Protein AF-A0A899G9S8-F1 (afdb_monomer_lite)

InterPro domains:
  IPR036113 Glu-tRNAGln amidotransferase superfamily, subunit C [SSF141000] (57-148)

Foldseek 3Di:
DDDDDPPPPPPPVDDPVPDPPVDPDDDDDPVSVVVVVPPPDQDPVNVLPVQPPDLPFDDLVRQVVVCVVVVHDRDDDPVNVVVRSVVSVVVSSVCVCVPPDCVPPDPDDPDDPPDDDDCDVVVVPDPDPDPDPDLPCPPDPADDVNDRDDDD

Sequence (152 aa):
MHRFFPRSKRTILGLNPDIWVNTQRKINTSKDITEHLDMYISSEDCSLCSEKNRVVKISDDTLKNLCKWALLSFPKGEKKEKLIQKISANIDLVKSIEDVDVKYVRRLVSVRKDGPVLLTHEDLSDETEEPCEWDALGLTKNKEGHFFVLKK

Organism: NCBI:txid38082

Secondary structure (DSSP, 8-state):
-----------------S------PPP-SHHHHHHHHTS-PPPHHHHHHTTTT---PPPHHHHHHHHHHTTPPPP-THHHHHHHHHHHHHHHHHHTTTTS--TT--------TT------TTTTSS------SS-TTTT-S-EETTEE----

pLDDT: mean 70.34, std 18.4, range [26.64, 94.44]

Radius of gyration: 28.97 Å; chains: 1; bounding box: 82×36×58 Å

Structure (mmCIF, N/CA/C/O backbone):
data_AF-A0A899G9S8-F1
#
_entry.id   AF-A0A899G9S8-F1
#
loop_
_atom_site.group_PDB
_atom_site.id
_atom_site.type_symbol
_atom_site.label_atom_id
_atom_site.label_alt_id
_atom_site.label_comp_id
_atom_site.label_asym_id
_atom_site.label_entity_id
_atom_site.label_seq_id
_atom_site.pdbx_PDB_ins_code
_atom_site.Cartn_x
_atom_site.Cartn_y
_atom_site.Cartn_z
_atom_site.occupancy
_atom_site.B_iso_or_equiv
_atom_site.auth_seq_id
_atom_site.auth_comp_id
_atom_site.auth_asym_id
_atom_site.auth_atom_id
_atom_site.pdbx_PDB_model_num
ATOM 1 N N . MET A 1 1 ? 46.512 6.089 -2.171 1.00 38.03 1 MET A N 1
ATOM 2 C CA . MET A 1 1 ? 45.842 7.255 -2.791 1.00 38.03 1 MET A CA 1
ATOM 3 C C . MET A 1 1 ? 45.828 7.057 -4.298 1.00 38.03 1 MET A C 1
ATOM 5 O O . MET A 1 1 ? 46.860 7.251 -4.918 1.00 38.03 1 MET A O 1
ATOM 9 N N . HIS A 1 2 ? 44.697 6.669 -4.887 1.00 26.64 2 HIS A N 1
ATOM 10 C CA . HIS A 1 2 ? 44.541 6.666 -6.343 1.00 26.64 2 HIS A CA 1
ATOM 11 C C . HIS A 1 2 ? 43.244 7.378 -6.711 1.00 26.64 2 HIS A C 1
ATOM 13 O O . HIS A 1 2 ? 42.147 6.903 -6.434 1.00 26.64 2 HIS A O 1
ATOM 19 N N . ARG A 1 3 ? 43.403 8.569 -7.295 1.00 35.53 3 ARG A N 1
ATOM 20 C CA . ARG A 1 3 ? 42.348 9.297 -7.995 1.00 35.53 3 ARG A CA 1
ATOM 21 C C . ARG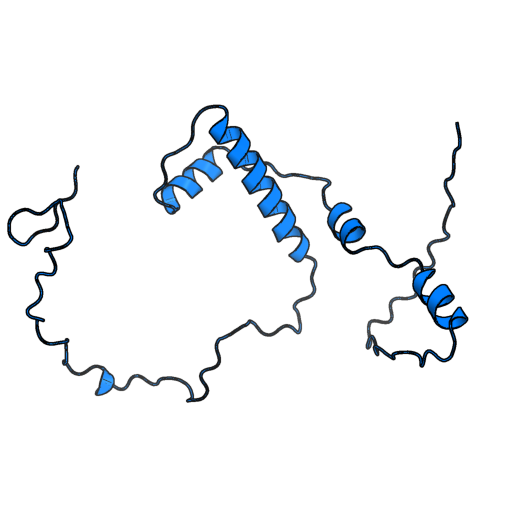 A 1 3 ? 42.178 8.634 -9.362 1.00 35.53 3 ARG A C 1
ATOM 23 O O . ARG A 1 3 ? 43.014 8.848 -10.231 1.00 35.53 3 ARG A O 1
ATOM 30 N N . PHE A 1 4 ? 41.107 7.874 -9.555 1.00 30.94 4 PHE A N 1
ATOM 31 C CA . PHE A 1 4 ? 40.633 7.503 -10.888 1.00 30.94 4 PHE A CA 1
ATOM 32 C C . PHE A 1 4 ? 39.250 8.112 -11.091 1.00 30.94 4 PHE A C 1
ATOM 34 O O . PHE A 1 4 ? 38.226 7.495 -10.835 1.00 30.94 4 PHE A O 1
ATOM 41 N N . PHE A 1 5 ? 39.242 9.364 -11.542 1.00 33.25 5 PHE A N 1
ATOM 42 C CA . PHE A 1 5 ? 38.137 9.871 -12.340 1.00 33.25 5 PHE A CA 1
ATOM 43 C C . PHE A 1 5 ? 38.517 9.634 -13.802 1.00 33.25 5 PHE A C 1
ATOM 45 O O . PHE A 1 5 ? 39.291 10.429 -14.344 1.00 33.25 5 PHE A O 1
ATOM 52 N N . PRO A 1 6 ? 38.000 8.603 -14.487 1.00 36.16 6 PRO A N 1
ATOM 53 C CA . PRO A 1 6 ? 37.884 8.722 -15.920 1.00 36.16 6 PRO A CA 1
ATOM 54 C C . PRO A 1 6 ? 36.765 9.738 -16.148 1.00 36.16 6 PRO A C 1
ATOM 56 O O . PRO A 1 6 ? 35.592 9.484 -15.880 1.00 36.16 6 PRO A O 1
ATOM 59 N N . ARG A 1 7 ? 37.143 10.935 -16.602 1.00 33.81 7 ARG A N 1
ATOM 60 C CA . ARG A 1 7 ? 36.225 11.836 -17.298 1.00 33.81 7 ARG A CA 1
ATOM 61 C C . ARG A 1 7 ? 35.732 11.082 -18.533 1.00 33.81 7 ARG A C 1
ATOM 63 O O . ARG A 1 7 ? 36.330 11.206 -19.601 1.00 33.81 7 ARG A O 1
ATOM 70 N N . SER A 1 8 ? 34.678 10.278 -18.394 1.00 36.47 8 SER A N 1
ATOM 71 C CA . SER A 1 8 ? 33.928 9.832 -19.555 1.00 36.47 8 SER A CA 1
ATOM 72 C C . SER A 1 8 ? 33.347 11.098 -20.171 1.00 36.47 8 SER A C 1
ATOM 74 O O . SER A 1 8 ? 32.580 11.845 -19.558 1.00 36.47 8 SER A O 1
ATOM 76 N N . LYS A 1 9 ? 33.811 11.419 -21.379 1.00 33.25 9 LYS A N 1
ATOM 77 C CA . LYS A 1 9 ? 33.090 12.348 -22.238 1.00 33.25 9 LYS A CA 1
ATOM 78 C C . LYS A 1 9 ? 31.670 11.797 -22.294 1.00 33.25 9 LYS A C 1
ATOM 80 O O . LYS A 1 9 ? 31.484 10.651 -22.690 1.00 33.25 9 LYS A O 1
ATOM 85 N N . ARG A 1 10 ? 30.703 12.582 -21.819 1.00 37.09 10 ARG A N 1
ATOM 86 C CA . ARG A 1 10 ? 29.282 12.328 -22.034 1.00 37.09 10 ARG A CA 1
ATOM 87 C C . ARG A 1 10 ? 29.077 12.205 -23.541 1.00 37.09 10 ARG A C 1
ATOM 89 O O . ARG A 1 10 ? 28.898 13.210 -24.221 1.00 37.09 10 ARG A O 1
ATOM 96 N N . THR A 1 11 ? 29.112 10.988 -24.064 1.00 31.52 11 THR A N 1
ATOM 97 C CA . THR A 1 11 ? 28.464 10.684 -25.329 1.00 31.52 11 THR A CA 1
ATOM 98 C C . THR A 1 11 ? 26.991 10.593 -24.975 1.00 31.52 11 THR A C 1
ATOM 100 O O . THR A 1 11 ? 26.475 9.527 -24.659 1.00 31.52 11 THR A O 1
ATOM 103 N N . ILE A 1 12 ? 26.336 11.755 -24.910 1.00 36.06 12 ILE A N 1
ATOM 104 C CA . ILE A 1 12 ? 24.884 11.821 -25.027 1.00 36.06 12 ILE A CA 1
ATOM 105 C C . ILE A 1 12 ? 24.625 11.307 -26.440 1.00 36.06 12 ILE A C 1
ATOM 107 O O . ILE A 1 12 ? 24.773 12.046 -27.412 1.00 36.06 12 ILE A O 1
ATOM 111 N N . LEU A 1 13 ? 24.376 10.002 -26.557 1.00 31.98 13 LEU A N 1
ATOM 112 C CA . LEU A 1 13 ? 23.785 9.438 -27.756 1.00 31.98 13 LEU A CA 1
ATOM 113 C C . LEU A 1 13 ? 22.497 10.222 -27.977 1.00 31.98 13 LEU A C 1
ATOM 115 O O . LEU A 1 13 ? 21.667 10.327 -27.074 1.00 31.98 13 LEU A O 1
ATOM 119 N N . GLY A 1 14 ? 22.440 10.882 -29.132 1.00 28.25 14 GLY A N 1
ATOM 120 C CA . GLY A 1 14 ? 21.384 11.809 -29.484 1.00 28.25 14 GLY A CA 1
ATOM 121 C C . GLY A 1 14 ? 20.015 11.212 -29.196 1.00 28.25 14 GLY A C 1
ATOM 122 O O . GLY A 1 14 ? 19.723 10.078 -29.570 1.00 28.25 14 GLY A O 1
ATOM 123 N N . LEU A 1 15 ? 19.199 12.016 -28.524 1.00 33.62 15 LEU A N 1
ATOM 124 C CA . LEU A 1 15 ? 17.754 11.886 -28.472 1.00 33.62 15 LEU A CA 1
ATOM 125 C C . LEU A 1 15 ? 17.225 11.764 -29.907 1.00 33.62 15 LEU A C 1
ATOM 127 O O . LEU A 1 15 ? 17.054 12.769 -30.590 1.00 33.62 15 LEU A O 1
ATOM 131 N N . ASN A 1 16 ? 16.983 10.536 -30.356 1.00 30.25 16 ASN A N 1
ATOM 132 C CA . ASN A 1 16 ? 16.009 10.252 -31.397 1.00 30.25 16 ASN A CA 1
ATOM 133 C C . ASN A 1 16 ? 14.831 9.562 -30.690 1.00 30.25 16 ASN A C 1
ATOM 135 O O . ASN A 1 16 ? 14.990 8.430 -30.232 1.00 30.25 16 ASN A O 1
ATOM 139 N N . PRO A 1 17 ? 13.691 10.253 -30.508 1.00 39.12 17 PRO A N 1
ATOM 140 C CA . PRO A 1 17 ? 12.534 9.731 -29.778 1.00 39.12 17 PRO A CA 1
ATOM 141 C C . PRO A 1 17 ? 11.728 8.702 -30.584 1.00 39.12 17 PRO A C 1
ATOM 143 O O . PRO A 1 17 ? 10.820 8.075 -30.042 1.00 39.12 17 PRO A O 1
ATOM 146 N N . ASP A 1 18 ? 12.073 8.489 -31.853 1.00 33.53 18 ASP A N 1
ATOM 147 C CA . ASP A 1 18 ? 11.369 7.559 -32.720 1.00 33.53 18 ASP A CA 1
ATOM 148 C C . ASP A 1 18 ? 12.046 6.186 -32.714 1.00 33.53 18 ASP A C 1
ATOM 150 O O . ASP A 1 18 ? 13.055 5.943 -33.372 1.00 33.53 18 ASP A O 1
ATOM 154 N N . ILE A 1 19 ? 11.405 5.278 -31.974 1.00 37.91 19 ILE A N 1
ATOM 155 C CA . ILE A 1 19 ? 11.491 3.823 -32.109 1.00 37.91 19 ILE A CA 1
ATOM 156 C C . ILE A 1 19 ? 12.869 3.252 -31.737 1.00 37.91 19 ILE A C 1
ATOM 158 O O . ILE A 1 19 ? 13.752 3.053 -32.570 1.00 37.91 19 ILE A O 1
ATOM 162 N N . TRP A 1 20 ? 13.005 2.846 -30.471 1.00 35.50 20 TRP A N 1
ATOM 163 C CA . TRP A 1 20 ? 13.943 1.789 -30.089 1.00 35.50 20 TRP A CA 1
ATOM 164 C C . TRP A 1 20 ? 13.552 0.501 -30.826 1.00 35.50 20 TRP A C 1
ATOM 166 O O . TRP A 1 20 ? 12.804 -0.334 -30.317 1.00 35.50 20 TRP A O 1
ATOM 176 N N . VAL A 1 21 ? 14.029 0.336 -32.059 1.00 36.50 21 VAL A N 1
ATOM 177 C CA . VAL A 1 21 ? 13.998 -0.961 -32.727 1.00 36.50 21 VAL A CA 1
ATOM 178 C C . VAL A 1 21 ? 15.016 -1.819 -31.992 1.00 36.50 21 VAL A C 1
ATOM 180 O O . VAL A 1 21 ? 16.227 -1.673 -32.174 1.00 36.50 21 VAL A O 1
ATOM 183 N N . ASN A 1 22 ? 14.511 -2.687 -31.119 1.00 47.66 22 ASN A N 1
ATOM 184 C CA . ASN A 1 22 ? 15.282 -3.682 -30.388 1.00 47.66 22 ASN A CA 1
ATOM 185 C C . ASN A 1 22 ? 15.799 -4.730 -31.389 1.00 47.66 22 ASN A C 1
ATOM 187 O O . ASN A 1 22 ? 15.257 -5.824 -31.533 1.00 47.66 22 ASN A O 1
ATOM 191 N N . THR A 1 23 ? 16.792 -4.343 -32.185 1.00 47.94 23 THR A N 1
ATOM 192 C CA . THR A 1 23 ? 17.349 -5.185 -33.239 1.00 47.94 23 THR A CA 1
ATOM 193 C C . THR A 1 23 ? 18.433 -6.031 -32.593 1.00 47.94 23 THR A C 1
ATOM 195 O O . THR A 1 23 ? 19.562 -5.575 -32.413 1.00 47.94 23 THR A O 1
ATOM 198 N N . GLN A 1 24 ? 18.090 -7.255 -32.188 1.00 57.22 24 GLN A N 1
ATOM 199 C CA . GLN A 1 24 ? 19.081 -8.206 -31.693 1.00 57.22 24 GLN A CA 1
ATOM 200 C C . GLN A 1 24 ? 20.111 -8.468 -32.798 1.00 57.22 24 GLN A C 1
ATOM 202 O O . GLN A 1 24 ? 19.808 -9.049 -33.842 1.00 57.22 24 GLN A O 1
ATOM 207 N N . ARG A 1 25 ? 21.344 -8.001 -32.586 1.00 63.12 25 ARG A N 1
ATOM 208 C CA . ARG A 1 25 ? 22.468 -8.275 -33.482 1.00 63.12 25 ARG A CA 1
ATOM 209 C C . ARG A 1 25 ? 22.775 -9.772 -33.411 1.00 63.12 25 ARG A C 1
ATOM 211 O O . ARG A 1 25 ? 22.869 -10.332 -32.324 1.00 63.12 25 ARG A O 1
ATOM 218 N N . LYS A 1 26 ? 22.927 -10.430 -34.562 1.00 67.00 26 LYS A N 1
ATOM 219 C CA . LYS A 1 26 ? 23.258 -11.860 -34.614 1.00 67.00 26 LYS A CA 1
ATOM 220 C C . LYS A 1 26 ? 24.656 -12.085 -34.022 1.00 67.00 26 LYS A C 1
ATOM 222 O O . LYS A 1 26 ? 25.632 -11.571 -34.564 1.00 67.00 26 LYS A O 1
ATOM 227 N N . ILE A 1 27 ? 24.732 -12.823 -32.916 1.00 72.88 27 ILE A N 1
ATOM 228 C CA . ILE A 1 27 ? 25.979 -13.188 -32.231 1.00 72.88 27 ILE A CA 1
ATOM 229 C C . ILE A 1 27 ? 26.521 -14.456 -32.894 1.00 72.88 27 ILE A C 1
ATOM 231 O O . ILE A 1 27 ? 25.833 -15.476 -32.903 1.00 72.88 27 ILE A O 1
ATOM 235 N N . ASN A 1 28 ? 27.727 -14.396 -33.464 1.00 76.75 28 ASN A N 1
ATOM 236 C CA . ASN A 1 28 ? 28.304 -15.521 -34.208 1.00 76.75 28 ASN A CA 1
ATOM 237 C C . ASN A 1 28 ? 29.542 -16.116 -33.519 1.00 76.75 28 ASN A C 1
ATOM 239 O O . ASN A 1 28 ? 29.895 -17.260 -33.798 1.00 76.75 28 ASN A O 1
ATOM 243 N N . THR A 1 29 ? 30.208 -15.367 -32.635 1.00 80.94 29 THR A N 1
ATOM 244 C CA . THR A 1 29 ? 31.451 -15.787 -31.974 1.00 80.94 29 THR A CA 1
ATOM 245 C C . THR A 1 29 ? 31.473 -15.439 -30.485 1.00 80.94 29 THR A C 1
ATOM 247 O O . THR A 1 29 ? 30.750 -14.560 -30.022 1.00 80.94 29 THR A O 1
ATOM 250 N N . SER A 1 30 ? 32.342 -16.105 -29.716 1.00 76.81 30 SER A N 1
ATOM 251 C CA . SER A 1 30 ? 32.560 -15.788 -28.295 1.00 76.81 30 SER A CA 1
ATOM 252 C C . SER A 1 30 ? 33.103 -14.374 -28.081 1.00 76.81 30 SER A C 1
ATOM 254 O O . SER A 1 30 ? 32.776 -13.742 -27.081 1.00 76.81 30 SER A O 1
ATOM 256 N N . LYS A 1 31 ? 33.876 -13.860 -29.044 1.00 80.12 31 LYS A N 1
ATOM 257 C CA . LYS A 1 31 ? 34.389 -12.490 -29.040 1.00 80.12 31 LYS A CA 1
ATOM 258 C C . LYS A 1 31 ? 33.253 -11.462 -29.060 1.00 80.12 31 LYS A C 1
ATOM 260 O O . LYS A 1 31 ? 33.287 -10.517 -28.274 1.00 80.12 31 LYS A O 1
ATOM 265 N N . ASP A 1 32 ? 32.223 -11.706 -29.873 1.00 75.38 32 ASP A N 1
ATOM 266 C CA . ASP A 1 32 ? 31.032 -10.849 -29.956 1.00 75.38 32 ASP A CA 1
ATOM 267 C C . ASP A 1 32 ? 30.279 -10.786 -28.613 1.00 75.38 32 ASP A C 1
ATOM 269 O O . ASP A 1 32 ? 29.734 -9.744 -28.257 1.00 75.38 32 ASP A O 1
ATOM 273 N N . ILE A 1 33 ? 30.268 -11.887 -27.848 1.00 76.25 33 ILE A N 1
ATOM 274 C CA . ILE A 1 33 ? 29.640 -11.953 -26.518 1.00 76.25 33 ILE A CA 1
ATOM 275 C C . ILE A 1 33 ? 30.411 -11.091 -25.518 1.00 76.25 33 ILE A C 1
ATOM 277 O O . ILE A 1 33 ? 29.805 -10.282 -24.821 1.00 76.25 33 ILE A O 1
ATOM 281 N N . THR A 1 34 ? 31.736 -11.246 -25.448 1.00 76.94 34 THR A N 1
ATOM 282 C CA . THR A 1 34 ? 32.582 -10.452 -24.542 1.00 76.94 34 THR A CA 1
ATOM 283 C C . THR A 1 34 ? 32.496 -8.961 -24.845 1.00 76.94 34 THR A C 1
ATOM 285 O O . THR A 1 34 ? 32.279 -8.181 -23.929 1.00 76.94 34 THR A O 1
ATOM 288 N N . GLU A 1 35 ? 32.547 -8.563 -26.120 1.00 77.06 35 GLU A N 1
ATOM 289 C CA . GLU A 1 35 ? 32.393 -7.154 -26.505 1.00 77.06 35 GLU A CA 1
ATOM 290 C C . GLU A 1 35 ? 31.006 -6.599 -26.144 1.00 77.06 35 GLU A C 1
ATOM 292 O O . GLU A 1 35 ? 30.884 -5.428 -25.788 1.00 77.06 35 GLU A O 1
ATOM 297 N N . HIS A 1 36 ? 29.956 -7.427 -26.212 1.00 71.75 36 HIS A N 1
ATOM 298 C CA . HIS A 1 36 ? 28.606 -7.024 -25.822 1.00 71.75 36 HIS A CA 1
ATOM 299 C C . HIS A 1 36 ? 28.442 -6.886 -24.302 1.00 71.75 36 HIS A C 1
ATOM 301 O O . HIS A 1 36 ? 27.788 -5.952 -23.849 1.00 71.75 36 HIS A O 1
ATOM 307 N N . LEU A 1 37 ? 29.048 -7.779 -23.515 1.00 74.06 37 LEU A N 1
ATOM 308 C CA . LEU A 1 37 ? 29.031 -7.711 -22.049 1.00 74.06 37 LEU A CA 1
ATOM 309 C C . LEU A 1 37 ? 29.921 -6.587 -21.500 1.00 74.06 37 LEU A C 1
ATOM 311 O O . LEU A 1 37 ? 29.602 -6.016 -20.461 1.00 74.06 37 LEU A O 1
ATOM 315 N N . ASP A 1 38 ? 30.995 -6.242 -22.213 1.00 73.81 38 ASP A N 1
ATOM 316 C CA . ASP A 1 38 ? 31.875 -5.114 -21.888 1.00 73.81 38 ASP A CA 1
ATOM 317 C C . ASP A 1 38 ? 31.246 -3.750 -22.226 1.00 73.81 38 ASP A C 1
ATOM 319 O O . ASP A 1 38 ? 31.789 -2.700 -21.858 1.00 73.81 38 ASP A O 1
ATOM 323 N N . MET A 1 39 ? 30.094 -3.723 -22.911 1.00 74.56 39 MET A N 1
ATOM 324 C CA . MET A 1 39 ? 29.333 -2.488 -23.058 1.00 74.56 39 MET A CA 1
ATOM 325 C C . MET A 1 39 ? 28.937 -1.983 -21.673 1.00 74.56 39 MET A C 1
ATOM 327 O O . MET A 1 39 ? 28.291 -2.684 -20.898 1.00 74.56 39 MET A O 1
ATOM 331 N N . TYR A 1 40 ? 29.292 -0.732 -21.375 1.00 64.31 40 TYR A N 1
ATOM 332 C CA . TYR A 1 40 ? 28.886 -0.079 -20.137 1.00 64.31 40 TYR A CA 1
ATOM 333 C C . TYR A 1 40 ? 27.371 0.158 -20.149 1.00 64.31 40 TYR A C 1
ATOM 335 O O . TYR A 1 40 ? 26.883 1.199 -20.590 1.00 64.31 40 TYR A O 1
ATOM 343 N N . ILE A 1 41 ? 26.635 -0.846 -19.686 1.00 67.25 41 ILE A N 1
ATOM 344 C CA . ILE A 1 41 ? 25.213 -0.786 -19.390 1.00 67.25 41 ILE A CA 1
ATOM 345 C C . ILE A 1 41 ? 25.115 -0.632 -17.878 1.00 67.25 41 ILE A C 1
ATOM 347 O O . ILE A 1 41 ? 25.634 -1.457 -17.123 1.00 67.25 41 ILE A O 1
ATOM 351 N N . SER A 1 42 ? 24.486 0.452 -17.428 1.00 62.97 42 SER A N 1
ATOM 352 C CA . SER A 1 42 ? 24.193 0.635 -16.009 1.00 62.97 42 SER A CA 1
ATOM 353 C C . SER A 1 42 ? 23.385 -0.560 -15.519 1.00 62.97 42 SER A C 1
ATOM 355 O O . SER A 1 42 ? 22.342 -0.872 -16.095 1.00 62.97 42 SER A O 1
ATOM 357 N N . SER A 1 43 ? 23.851 -1.221 -14.461 1.00 70.94 43 SER A N 1
ATOM 358 C CA . SER A 1 43 ? 23.048 -2.262 -13.830 1.00 70.94 43 SER A CA 1
ATOM 359 C C . SER A 1 43 ? 21.741 -1.665 -13.308 1.00 70.94 43 SER A C 1
ATOM 361 O O . SER A 1 43 ? 21.682 -0.490 -12.929 1.00 70.94 43 SER A O 1
ATOM 363 N N . GLU A 1 44 ? 20.694 -2.484 -13.260 1.00 68.06 44 GLU A N 1
ATOM 364 C CA . GLU A 1 44 ? 19.407 -2.093 -12.673 1.00 68.06 44 GLU A CA 1
ATOM 365 C C . GLU A 1 44 ? 19.590 -1.612 -11.224 1.00 68.06 44 GLU A C 1
ATOM 367 O O . GLU A 1 44 ? 19.028 -0.591 -10.830 1.00 68.06 44 GLU A O 1
ATOM 372 N N . ASP A 1 45 ? 20.486 -2.261 -10.473 1.00 65.88 45 ASP A N 1
ATOM 373 C CA . ASP A 1 45 ? 20.874 -1.852 -9.122 1.00 65.88 45 ASP A CA 1
ATOM 374 C C . ASP A 1 45 ? 21.469 -0.437 -9.073 1.00 65.88 45 ASP A C 1
ATOM 376 O O . ASP A 1 45 ? 21.168 0.333 -8.157 1.00 65.88 45 ASP A O 1
ATOM 380 N N . CYS A 1 46 ? 22.307 -0.066 -10.049 1.00 61.84 46 CYS A N 1
ATOM 381 C CA . CYS A 1 46 ? 22.877 1.277 -10.140 1.00 61.84 46 CYS A CA 1
ATOM 382 C C . CYS A 1 46 ? 21.807 2.321 -10.479 1.00 61.84 46 CYS A C 1
ATOM 384 O O . CYS A 1 46 ? 21.798 3.386 -9.859 1.00 61.84 46 CYS A O 1
ATOM 386 N N . SER A 1 47 ? 20.894 2.001 -11.398 1.00 63.84 47 SER A N 1
ATOM 387 C CA . SER A 1 47 ? 19.795 2.883 -11.808 1.00 63.84 47 SER A CA 1
ATOM 388 C C . SER A 1 47 ? 18.810 3.146 -10.660 1.00 63.84 47 SER A C 1
ATOM 390 O O . SER A 1 47 ? 18.443 4.290 -10.412 1.00 63.84 47 SER A O 1
ATOM 392 N N . LEU A 1 48 ? 18.473 2.116 -9.874 1.00 63.19 48 LEU A N 1
ATOM 393 C CA . LEU A 1 48 ? 17.611 2.234 -8.689 1.00 63.19 48 LEU A CA 1
ATOM 394 C C . LEU A 1 48 ? 18.302 2.921 -7.494 1.00 63.19 48 LEU A C 1
ATOM 396 O O . LEU A 1 48 ? 17.638 3.404 -6.574 1.00 63.19 48 LEU A O 1
ATOM 400 N N . CYS A 1 49 ? 19.639 2.948 -7.447 1.00 55.72 49 CYS A N 1
ATOM 401 C CA . CYS A 1 49 ? 20.382 3.558 -6.341 1.00 55.72 49 CYS A CA 1
ATOM 402 C C . CYS A 1 49 ? 20.666 5.054 -6.527 1.00 55.72 49 CYS A C 1
ATOM 404 O O . CYS A 1 49 ? 20.796 5.752 -5.519 1.00 55.72 49 CYS A O 1
ATOM 406 N N . SER A 1 50 ? 20.743 5.570 -7.759 1.00 51.41 50 SER A N 1
ATOM 407 C CA . SER A 1 50 ? 21.054 6.988 -8.011 1.00 51.41 50 SER A CA 1
ATOM 408 C C . SER A 1 50 ? 19.962 7.972 -7.569 1.00 51.41 50 SER A C 1
ATOM 410 O O . SER A 1 50 ? 20.264 9.143 -7.335 1.00 51.41 50 SER A O 1
ATOM 412 N N . GLU A 1 51 ? 18.725 7.509 -7.381 1.00 54.97 51 GLU A N 1
ATOM 413 C CA . GLU A 1 51 ? 17.580 8.346 -6.986 1.00 54.97 51 GLU A CA 1
ATOM 414 C C . GLU A 1 51 ? 17.376 8.458 -5.464 1.00 54.97 51 GLU A C 1
ATOM 416 O O . GLU A 1 51 ? 16.601 9.287 -4.992 1.00 54.97 51 GLU A O 1
ATOM 421 N N . LYS A 1 52 ? 18.130 7.701 -4.653 1.00 54.44 52 LYS A N 1
ATOM 422 C CA . LYS A 1 52 ? 17.947 7.583 -3.187 1.00 54.44 52 LYS A CA 1
ATOM 423 C C . LYS A 1 52 ? 18.283 8.836 -2.355 1.00 54.44 52 LYS A C 1
ATOM 425 O O . LYS A 1 52 ? 18.409 8.748 -1.135 1.00 54.44 52 LYS A O 1
ATOM 430 N N . ASN A 1 53 ? 18.446 10.012 -2.955 1.00 53.31 53 ASN A N 1
ATOM 431 C CA . ASN A 1 53 ? 19.083 11.147 -2.280 1.00 53.31 53 ASN A CA 1
ATOM 432 C C . ASN A 1 53 ? 18.173 12.084 -1.474 1.00 53.31 53 ASN A C 1
ATOM 434 O O . ASN A 1 53 ? 18.690 13.041 -0.897 1.00 53.31 53 ASN A O 1
ATOM 438 N N . ARG A 1 54 ? 16.866 11.826 -1.328 1.00 57.75 54 ARG A N 1
ATOM 439 C CA . ARG A 1 54 ? 16.028 12.564 -0.361 1.00 57.75 54 ARG A CA 1
ATOM 440 C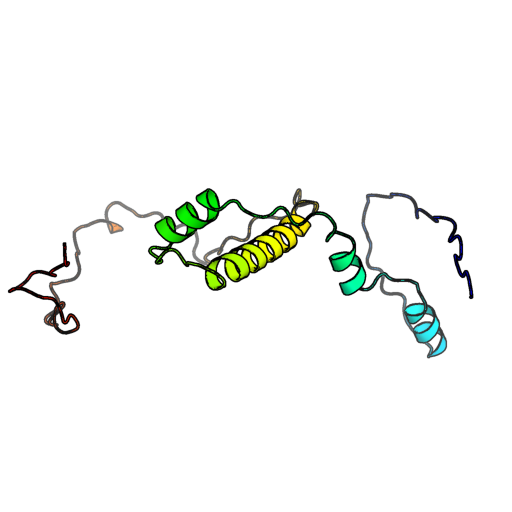 C . ARG A 1 54 ? 14.925 11.685 0.215 1.00 57.75 54 ARG A C 1
ATOM 442 O O . ARG A 1 54 ? 13.798 11.745 -0.256 1.00 57.75 54 ARG A O 1
ATOM 449 N N . VAL A 1 55 ? 15.239 10.931 1.271 1.00 62.53 55 VAL A N 1
ATOM 450 C CA . VAL A 1 55 ? 14.197 10.252 2.052 1.00 62.53 55 VAL A CA 1
ATOM 451 C C . VAL A 1 55 ? 13.333 11.301 2.737 1.00 62.53 55 VAL A C 1
ATOM 453 O O . VAL A 1 55 ? 13.732 11.885 3.751 1.00 62.53 55 VAL A O 1
ATOM 456 N N . VAL A 1 56 ? 12.154 11.572 2.176 1.00 73.31 56 VAL A N 1
ATOM 457 C CA . VAL A 1 56 ? 11.182 12.466 2.806 1.00 73.31 56 VAL A CA 1
ATOM 458 C C . VAL A 1 56 ? 10.503 11.671 3.908 1.00 73.31 56 VAL A C 1
ATOM 460 O O . VAL A 1 56 ? 9.593 10.880 3.666 1.00 73.31 56 VAL A O 1
ATOM 463 N N . LYS A 1 57 ? 10.971 11.867 5.142 1.00 84.31 57 LYS A N 1
ATOM 464 C CA . LYS A 1 57 ? 10.361 11.224 6.305 1.00 84.31 57 LYS A CA 1
ATOM 465 C C . LYS A 1 57 ? 8.909 11.664 6.441 1.00 84.31 57 LYS A C 1
ATOM 467 O O . LYS A 1 57 ? 8.619 12.859 6.486 1.00 84.31 57 LYS A O 1
ATOM 472 N N . ILE A 1 58 ? 8.011 10.691 6.560 1.00 89.56 58 ILE A N 1
ATOM 473 C CA . ILE A 1 58 ? 6.619 10.971 6.914 1.00 89.56 58 ILE A CA 1
ATOM 474 C C . ILE A 1 58 ? 6.538 11.563 8.325 1.00 89.56 58 ILE A C 1
ATOM 476 O O . ILE A 1 58 ? 7.313 11.195 9.211 1.00 89.56 58 ILE A O 1
ATOM 480 N N . SER A 1 59 ? 5.591 12.477 8.535 1.00 91.06 59 SER A N 1
ATOM 481 C CA . SER A 1 59 ? 5.316 13.025 9.860 1.00 91.06 59 SER A CA 1
ATOM 482 C C . SER A 1 59 ? 4.561 12.020 10.734 1.00 91.06 59 SER A C 1
ATOM 484 O O . SER A 1 59 ? 3.908 11.088 10.251 1.00 91.06 59 SER A O 1
ATOM 486 N N . ASP A 1 60 ? 4.610 12.250 12.043 1.00 90.69 60 ASP A N 1
ATOM 487 C CA . ASP A 1 60 ? 3.850 11.474 13.021 1.00 90.69 60 ASP A CA 1
ATOM 488 C C . ASP A 1 60 ? 2.340 11.530 12.779 1.00 90.69 60 ASP A C 1
ATOM 490 O O . ASP A 1 60 ? 1.655 10.520 12.941 1.00 90.69 60 ASP A O 1
ATOM 494 N N . ASP A 1 61 ? 1.828 12.688 12.361 1.00 92.69 61 ASP A N 1
ATOM 495 C CA . ASP A 1 61 ? 0.409 12.875 12.059 1.00 92.69 61 ASP A CA 1
ATOM 496 C C . ASP A 1 61 ? -0.019 12.037 10.853 1.00 92.69 61 ASP A C 1
ATOM 498 O O . ASP A 1 61 ? -1.066 11.385 10.886 1.00 92.69 61 ASP A O 1
ATOM 502 N N . THR A 1 62 ? 0.824 11.968 9.819 1.00 91.81 62 THR A N 1
ATOM 503 C CA . THR A 1 62 ? 0.595 11.095 8.662 1.00 91.81 62 THR A CA 1
ATOM 504 C C . THR A 1 62 ? 0.575 9.632 9.086 1.00 91.81 62 THR A C 1
ATOM 506 O O . THR A 1 62 ? -0.338 8.897 8.708 1.00 91.81 62 THR A O 1
ATOM 509 N N . LEU A 1 63 ? 1.522 9.205 9.928 1.00 92.69 63 LEU A N 1
ATOM 510 C CA . LEU A 1 63 ? 1.531 7.838 10.448 1.00 92.69 63 LEU A CA 1
ATOM 511 C C . LEU A 1 63 ? 0.275 7.536 11.277 1.00 92.69 63 LEU A C 1
ATOM 513 O O . LEU A 1 63 ? -0.318 6.467 11.143 1.00 92.69 63 LEU A O 1
ATOM 517 N N . LYS A 1 64 ? -0.157 8.478 12.117 1.00 93.38 64 LYS A N 1
ATOM 518 C CA . LYS A 1 64 ? -1.353 8.335 12.951 1.00 93.38 64 LYS A CA 1
ATOM 519 C C . LYS A 1 64 ? -2.611 8.178 12.101 1.00 93.38 64 LYS A C 1
ATOM 521 O O . LYS A 1 64 ? -3.441 7.320 12.400 1.00 93.38 64 LYS A O 1
ATOM 526 N N . ASN A 1 65 ? -2.727 8.958 11.029 1.00 94.44 65 ASN A N 1
ATOM 527 C CA . ASN A 1 65 ? -3.832 8.847 10.083 1.00 94.44 65 ASN A CA 1
ATOM 528 C C . ASN A 1 65 ? -3.817 7.501 9.352 1.00 94.44 65 ASN A C 1
ATOM 530 O O . ASN A 1 65 ? -4.853 6.843 9.297 1.00 94.44 65 ASN A O 1
ATOM 534 N N . LEU A 1 66 ? -2.651 7.041 8.888 1.00 92.69 66 LEU A N 1
ATOM 535 C CA . LEU A 1 66 ? -2.506 5.726 8.255 1.00 92.69 66 LEU A CA 1
ATOM 536 C C . LEU A 1 66 ? -2.920 4.587 9.195 1.00 92.69 66 LEU A C 1
ATOM 538 O O . LEU A 1 66 ? -3.711 3.729 8.808 1.00 92.69 66 LEU A O 1
ATOM 542 N N . CYS A 1 67 ? -2.455 4.602 10.448 1.00 92.81 67 CYS A N 1
ATOM 543 C CA . CYS A 1 67 ? -2.863 3.611 11.445 1.00 92.81 67 CYS A CA 1
ATOM 544 C C . CYS A 1 67 ? -4.376 3.647 11.693 1.00 92.81 67 CYS A C 1
ATOM 546 O O . CYS A 1 67 ? -5.004 2.595 11.759 1.00 92.81 67 CYS A O 1
ATOM 548 N N . LYS A 1 68 ? -4.976 4.842 11.772 1.00 93.62 68 LYS A N 1
ATOM 549 C CA . LYS A 1 68 ? -6.424 4.998 11.957 1.00 93.62 68 LYS A CA 1
ATOM 550 C C . LYS A 1 68 ? -7.217 4.407 10.788 1.00 93.62 68 LYS A C 1
ATOM 552 O O . LYS A 1 68 ? -8.202 3.718 11.022 1.00 93.62 68 LYS A O 1
ATOM 557 N N . TRP A 1 69 ? -6.790 4.660 9.552 1.00 93.62 69 TRP A N 1
ATOM 558 C CA . TRP A 1 69 ? -7.468 4.169 8.346 1.00 93.62 69 TRP A CA 1
ATOM 559 C C . TRP A 1 69 ? -7.337 2.653 8.193 1.00 93.62 69 TRP A C 1
ATOM 561 O O . TRP A 1 69 ? -8.267 1.998 7.740 1.00 93.62 69 TRP A O 1
ATOM 571 N N . ALA A 1 70 ? -6.210 2.092 8.632 1.00 93.69 70 ALA A N 1
ATOM 572 C CA . ALA A 1 70 ? -5.969 0.654 8.637 1.00 93.69 70 ALA A CA 1
ATOM 573 C C . ALA A 1 70 ? -6.552 -0.076 9.865 1.00 93.69 70 ALA A C 1
ATOM 575 O O . ALA A 1 70 ? -6.347 -1.280 9.993 1.00 93.69 70 ALA A O 1
ATOM 576 N N . LEU A 1 71 ? -7.235 0.628 10.781 1.00 92.75 71 LEU A N 1
ATOM 577 C CA . LEU A 1 71 ? -7.729 0.082 12.057 1.00 92.75 71 LEU A CA 1
ATOM 578 C C . LEU A 1 71 ? -6.619 -0.560 12.918 1.00 92.75 71 LEU A C 1
ATOM 580 O O . LEU A 1 71 ? -6.839 -1.534 13.636 1.00 92.75 71 LEU A O 1
ATOM 584 N N . LEU A 1 72 ? -5.41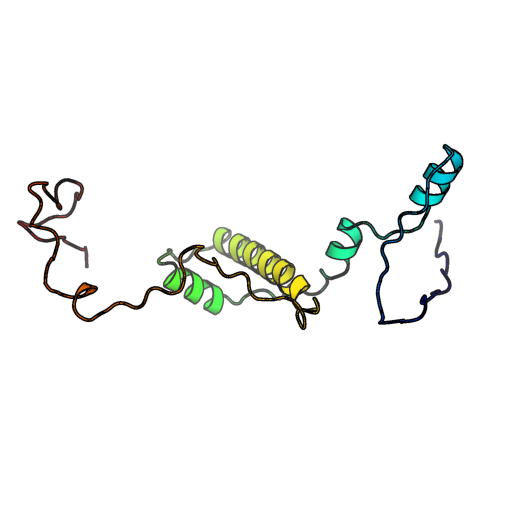0 0.004 12.862 1.00 92.38 72 LEU A N 1
ATOM 585 C CA . LEU A 1 72 ? -4.241 -0.448 13.612 1.00 92.38 72 LEU A CA 1
ATOM 586 C C . LEU A 1 72 ? -3.971 0.443 14.825 1.00 92.38 72 LEU A C 1
ATOM 588 O O . LEU A 1 72 ? -4.179 1.659 14.810 1.00 92.38 72 LEU A O 1
ATOM 592 N N . SER A 1 73 ? -3.431 -0.161 15.882 1.00 91.69 73 SER A N 1
ATOM 593 C CA . SER A 1 73 ? -2.957 0.577 17.050 1.00 91.69 73 SER A CA 1
ATOM 594 C C . SER A 1 73 ? -1.723 1.417 16.708 1.00 91.69 73 SER A C 1
ATOM 596 O O . SER A 1 73 ? -0.832 0.991 15.971 1.00 91.69 73 SER A O 1
ATOM 598 N N . PHE A 1 74 ? -1.661 2.634 17.254 1.00 92.12 74 PHE A N 1
ATOM 599 C CA . PHE A 1 74 ? -0.536 3.528 16.998 1.00 92.12 74 PHE A CA 1
ATOM 600 C C . PHE A 1 74 ? 0.720 3.053 17.753 1.00 92.12 74 PHE 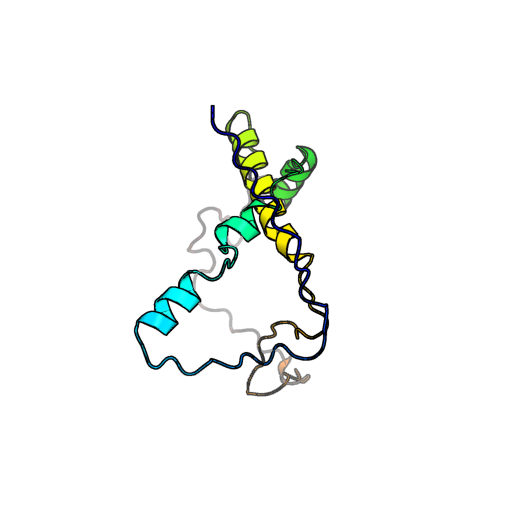A C 1
ATOM 602 O O . PHE A 1 74 ? 0.678 2.930 18.986 1.00 92.12 74 PHE A O 1
ATOM 609 N N . PRO A 1 75 ? 1.843 2.790 17.059 1.00 91.38 75 PRO A N 1
ATOM 610 C CA . PRO A 1 75 ? 3.060 2.307 17.698 1.00 91.38 75 PRO A CA 1
ATOM 611 C C . PRO A 1 75 ? 3.728 3.397 18.548 1.00 91.38 75 PRO A C 1
ATOM 613 O O . PRO A 1 75 ? 3.633 4.590 18.262 1.00 91.38 75 PRO A O 1
ATOM 616 N N . LYS A 1 76 ? 4.454 2.980 19.593 1.00 91.00 76 LYS A N 1
ATOM 617 C CA . LYS A 1 76 ? 5.200 3.865 20.505 1.00 91.00 76 LYS A CA 1
ATOM 618 C C . LYS A 1 76 ? 6.689 3.503 20.530 1.00 91.00 76 LYS A C 1
ATOM 620 O O . LYS A 1 76 ? 7.050 2.355 20.265 1.00 91.00 76 LYS A O 1
ATOM 625 N N . GLY A 1 77 ? 7.531 4.478 20.877 1.00 90.19 77 GLY A N 1
ATOM 626 C CA . GLY A 1 77 ? 8.979 4.302 21.039 1.00 90.19 77 GLY A CA 1
ATOM 627 C C . GLY A 1 77 ? 9.678 3.810 19.768 1.00 90.19 77 GLY A C 1
ATOM 628 O O . GLY A 1 77 ? 9.311 4.189 18.660 1.00 90.19 77 GLY A O 1
ATOM 629 N N . GLU A 1 78 ? 10.646 2.909 19.925 1.00 89.62 78 GLU A N 1
ATOM 630 C CA . GLU A 1 78 ? 11.499 2.399 18.839 1.00 89.62 78 GLU A CA 1
ATOM 631 C C . GLU A 1 78 ? 10.712 1.762 17.674 1.00 89.62 78 GLU A C 1
ATOM 633 O O . GLU A 1 78 ? 11.086 1.882 16.506 1.00 89.62 78 GLU A O 1
ATOM 638 N N . LYS A 1 79 ? 9.572 1.115 17.960 1.00 90.06 79 LYS A N 1
ATOM 639 C CA . LYS A 1 79 ? 8.718 0.509 16.921 1.00 90.06 79 LYS A CA 1
ATOM 640 C C . LYS A 1 79 ? 8.156 1.552 15.956 1.00 90.06 79 LYS A C 1
ATOM 642 O O . LYS A 1 79 ? 8.021 1.271 14.767 1.00 90.06 79 LYS A O 1
ATOM 647 N N . LYS A 1 80 ? 7.835 2.743 16.462 1.00 92.50 80 LYS A N 1
ATOM 648 C CA . LYS A 1 80 ? 7.318 3.855 15.662 1.00 92.50 80 LYS A CA 1
ATOM 649 C C . LYS A 1 80 ? 8.385 4.361 14.698 1.00 92.50 80 LYS A C 1
ATOM 651 O O . LYS A 1 80 ? 8.115 4.486 13.511 1.00 92.50 80 LYS A O 1
ATOM 656 N N . GLU A 1 81 ? 9.601 4.588 15.185 1.00 90.25 81 GLU A N 1
ATOM 657 C CA . GLU A 1 81 ? 10.708 5.086 14.360 1.00 90.25 81 GLU A CA 1
ATOM 658 C C . GLU A 1 81 ? 11.085 4.102 13.249 1.00 90.25 81 GLU A C 1
ATOM 660 O O . GLU A 1 81 ? 11.222 4.508 12.094 1.00 90.25 81 GLU A O 1
ATOM 665 N N . LYS A 1 82 ? 11.155 2.801 13.564 1.00 90.75 82 LYS A N 1
ATOM 666 C CA . LYS A 1 82 ? 11.374 1.747 12.558 1.00 90.75 82 LYS A CA 1
ATOM 667 C C . LYS A 1 82 ? 10.278 1.733 11.496 1.00 90.75 82 LYS A C 1
ATOM 669 O O . LYS A 1 82 ? 10.569 1.563 10.313 1.00 90.75 82 LYS A O 1
ATOM 674 N N . LEU A 1 83 ? 9.023 1.929 11.901 1.00 91.19 83 LEU A N 1
ATOM 675 C CA . LEU A 1 83 ? 7.900 1.968 10.970 1.00 91.19 83 LEU A CA 1
ATOM 676 C C . LEU A 1 83 ? 7.947 3.210 10.071 1.00 91.19 83 LEU A C 1
ATOM 678 O O . LEU A 1 83 ? 7.770 3.078 8.864 1.00 91.19 83 LEU A O 1
ATOM 682 N N . ILE A 1 84 ? 8.256 4.387 10.626 1.00 90.88 84 ILE A N 1
ATOM 683 C CA . ILE A 1 84 ? 8.437 5.627 9.854 1.00 90.88 84 ILE A CA 1
ATOM 684 C C . ILE A 1 84 ? 9.541 5.449 8.817 1.00 90.88 84 ILE A C 1
ATOM 686 O O . ILE A 1 84 ? 9.331 5.767 7.648 1.00 90.88 84 ILE A O 1
ATOM 690 N N . GLN A 1 85 ? 10.696 4.912 9.216 1.00 88.75 85 GLN A N 1
ATOM 691 C CA . GLN A 1 85 ? 11.811 4.671 8.299 1.00 88.75 85 GLN A CA 1
ATOM 692 C C . GLN A 1 85 ? 11.413 3.716 7.172 1.00 88.75 85 GLN A C 1
ATOM 694 O O . GLN A 1 85 ? 11.653 4.017 6.005 1.00 88.75 85 GLN A O 1
ATOM 699 N N . LYS A 1 86 ? 10.757 2.600 7.509 1.00 89.81 86 LYS A N 1
ATOM 700 C CA . LYS A 1 86 ? 10.344 1.593 6.527 1.00 89.81 86 LYS A CA 1
ATOM 701 C C . LYS A 1 86 ? 9.306 2.134 5.543 1.00 89.81 86 LYS A C 1
ATOM 703 O O . LYS A 1 86 ? 9.433 1.909 4.346 1.00 89.81 86 LYS A O 1
ATOM 708 N N . ILE A 1 87 ? 8.299 2.861 6.030 1.00 90.62 87 ILE A N 1
ATOM 709 C CA . ILE A 1 87 ? 7.275 3.460 5.165 1.00 90.62 87 ILE A CA 1
ATOM 710 C C . ILE A 1 87 ? 7.889 4.544 4.280 1.00 90.62 87 ILE A C 1
ATOM 712 O O . ILE A 1 87 ? 7.593 4.575 3.093 1.00 90.62 87 ILE A O 1
ATOM 716 N N . SER A 1 88 ? 8.767 5.390 4.824 1.00 88.00 88 SER A N 1
ATOM 717 C CA . SER A 1 88 ? 9.421 6.445 4.037 1.00 88.00 88 SER A CA 1
ATOM 718 C C . SER A 1 88 ? 10.254 5.838 2.904 1.00 88.00 88 SER A C 1
ATOM 720 O O . SER A 1 88 ? 10.056 6.205 1.754 1.00 88.00 88 SER A O 1
ATOM 722 N N . ALA A 1 89 ? 11.066 4.815 3.199 1.00 84.56 89 ALA A N 1
ATOM 723 C CA . ALA A 1 89 ? 11.845 4.106 2.183 1.00 84.56 89 ALA A CA 1
ATOM 724 C C . ALA A 1 89 ? 10.967 3.468 1.090 1.00 84.56 89 ALA A C 1
ATOM 726 O O . ALA A 1 89 ? 11.318 3.506 -0.087 1.00 84.56 89 ALA A O 1
ATOM 727 N N . ASN A 1 90 ? 9.814 2.906 1.464 1.00 87.06 90 ASN A N 1
ATOM 728 C CA . ASN A 1 90 ? 8.869 2.349 0.496 1.00 87.06 90 ASN A CA 1
ATOM 729 C C . ASN A 1 90 ? 8.210 3.436 -0.363 1.00 87.06 90 ASN A C 1
ATOM 731 O O . ASN A 1 90 ? 8.012 3.222 -1.553 1.00 87.06 90 ASN A O 1
ATOM 735 N N . ILE A 1 91 ? 7.864 4.588 0.220 1.00 85.94 91 ILE A N 1
ATOM 736 C CA . ILE A 1 91 ? 7.301 5.719 -0.527 1.00 85.94 91 ILE A CA 1
ATOM 737 C C . ILE A 1 91 ? 8.314 6.223 -1.551 1.00 85.94 91 ILE A C 1
ATOM 739 O O . ILE A 1 91 ? 7.942 6.436 -2.700 1.00 85.94 91 ILE A O 1
ATOM 743 N N . ASP A 1 92 ? 9.578 6.379 -1.162 1.00 80.44 92 ASP A N 1
ATOM 744 C CA . ASP A 1 92 ? 10.622 6.841 -2.078 1.00 80.44 92 ASP A CA 1
ATOM 745 C C . ASP A 1 92 ? 10.849 5.848 -3.222 1.00 80.44 92 ASP A C 1
ATOM 747 O O . ASP A 1 92 ? 10.962 6.257 -4.373 1.00 80.44 92 ASP A O 1
ATOM 751 N N . LEU A 1 93 ? 10.832 4.542 -2.928 1.00 80.75 93 LEU A N 1
ATOM 752 C CA . LEU A 1 93 ? 10.912 3.505 -3.957 1.00 80.75 93 LEU A CA 1
ATOM 753 C C . LEU A 1 93 ? 9.721 3.541 -4.922 1.00 80.75 93 LEU A C 1
ATOM 755 O O . LEU A 1 93 ? 9.882 3.254 -6.095 1.00 80.75 93 LEU A O 1
ATOM 759 N N . VAL A 1 94 ? 8.513 3.852 -4.456 1.00 82.38 94 VAL A N 1
ATOM 760 C CA . VAL A 1 94 ? 7.351 3.958 -5.354 1.00 82.38 94 VAL A CA 1
ATOM 761 C C . VAL A 1 94 ? 7.411 5.247 -6.174 1.00 82.38 94 VAL A C 1
ATOM 763 O O . VAL A 1 94 ? 7.004 5.255 -7.334 1.00 82.38 94 VAL A O 1
ATOM 766 N N . LYS A 1 95 ? 7.941 6.332 -5.601 1.00 79.25 95 LYS A N 1
ATOM 767 C CA . LYS A 1 95 ? 8.112 7.611 -6.299 1.00 79.25 95 LYS A CA 1
ATOM 768 C C . LYS A 1 95 ? 9.104 7.551 -7.456 1.00 79.25 95 LYS A C 1
ATOM 770 O O . LYS A 1 95 ? 8.942 8.339 -8.376 1.00 79.25 95 LYS A O 1
ATOM 775 N N . SER A 1 96 ? 10.052 6.610 -7.482 1.00 74.19 96 SER A N 1
ATOM 776 C CA . SER A 1 96 ? 10.929 6.424 -8.654 1.00 74.19 96 SER A CA 1
ATOM 777 C C . SER A 1 96 ? 10.168 6.067 -9.939 1.00 74.19 96 SER A C 1
ATOM 779 O O . SER A 1 96 ? 10.713 6.142 -11.034 1.00 74.19 96 SER A O 1
ATOM 781 N N . ILE A 1 97 ? 8.894 5.678 -9.831 1.00 77.69 97 ILE A N 1
ATOM 782 C CA . ILE A 1 97 ? 8.033 5.368 -10.977 1.00 77.69 97 ILE A CA 1
ATOM 783 C C . ILE A 1 97 ? 7.385 6.645 -11.553 1.00 77.69 97 ILE A C 1
ATOM 785 O O . ILE A 1 97 ? 6.847 6.610 -12.655 1.00 77.69 97 ILE A O 1
ATOM 789 N N . GLU A 1 98 ? 7.429 7.781 -10.844 1.00 72.44 98 GLU A N 1
ATOM 790 C CA . GLU A 1 98 ? 6.784 9.038 -11.263 1.00 72.44 98 GLU A CA 1
ATOM 791 C C . GLU A 1 98 ? 7.330 9.565 -12.601 1.00 72.44 98 GLU A C 1
ATOM 793 O O . GLU A 1 98 ? 6.564 10.087 -13.410 1.00 72.44 98 GLU A O 1
ATOM 798 N N . ASP A 1 99 ? 8.618 9.341 -12.873 1.00 71.31 99 ASP A N 1
ATOM 799 C CA . ASP A 1 99 ? 9.288 9.767 -14.108 1.00 71.31 99 ASP A CA 1
ATOM 800 C C . ASP A 1 99 ? 9.091 8.789 -15.289 1.00 71.31 99 ASP A C 1
ATOM 802 O O . ASP A 1 99 ? 9.597 9.020 -16.392 1.00 71.31 99 ASP A O 1
ATOM 806 N N . VAL A 1 100 ? 8.346 7.692 -15.102 1.00 78.00 100 VAL A N 1
ATOM 807 C CA . VAL A 1 100 ? 8.039 6.741 -16.180 1.00 78.00 100 VAL A CA 1
ATOM 808 C C . VAL A 1 100 ? 6.956 7.325 -17.092 1.00 78.00 100 VAL A C 1
ATOM 810 O O . VAL A 1 100 ? 5.822 7.549 -16.669 1.00 78.00 100 VAL A O 1
ATOM 813 N N . ASP A 1 101 ? 7.276 7.524 -18.375 1.00 77.81 101 ASP A N 1
ATOM 814 C CA . ASP A 1 101 ? 6.303 8.001 -19.365 1.00 77.81 101 ASP A CA 1
ATOM 815 C C . ASP A 1 101 ? 5.202 6.955 -19.613 1.00 77.81 101 ASP A C 1
ATOM 817 O O . ASP A 1 101 ? 5.398 5.928 -20.267 1.00 77.81 101 ASP A O 1
ATOM 821 N N . VAL A 1 102 ? 4.008 7.240 -19.094 1.00 79.62 102 VAL A N 1
ATOM 822 C CA . VAL A 1 102 ? 2.812 6.400 -19.232 1.00 79.62 102 VAL A CA 1
ATOM 823 C C . VAL A 1 102 ? 1.860 6.873 -20.332 1.00 79.62 102 VAL A C 1
ATOM 825 O O . VAL A 1 102 ? 0.754 6.341 -20.438 1.00 79.62 102 VAL A O 1
ATOM 828 N N . LYS A 1 103 ? 2.252 7.834 -21.187 1.00 77.44 103 LYS A N 1
ATOM 829 C CA . LYS A 1 103 ? 1.379 8.425 -22.225 1.00 77.44 103 LYS A CA 1
ATOM 830 C C . LYS A 1 103 ? 0.706 7.386 -23.128 1.00 77.44 103 LYS A C 1
ATOM 832 O O . LYS A 1 103 ? -0.411 7.610 -23.593 1.00 77.44 103 LYS A O 1
ATOM 837 N N . TYR A 1 104 ? 1.361 6.248 -23.354 1.00 73.69 104 TYR A N 1
ATOM 838 C CA . TYR A 1 104 ? 0.864 5.169 -24.214 1.00 73.69 104 TYR A CA 1
ATOM 839 C C . TYR A 1 104 ? 0.537 3.870 -23.461 1.00 73.69 104 TYR A C 1
ATOM 841 O O . TYR A 1 104 ? 0.193 2.865 -24.085 1.00 73.69 104 TYR A O 1
ATOM 849 N N . VAL A 1 105 ? 0.598 3.875 -22.127 1.00 74.19 105 VAL A N 1
ATOM 850 C CA . VAL A 1 105 ? 0.275 2.707 -21.301 1.00 74.19 105 VAL A CA 1
ATOM 851 C C . VAL A 1 105 ? -1.215 2.731 -20.967 1.00 74.19 105 VAL A C 1
ATOM 853 O O . VAL A 1 105 ? -1.705 3.605 -20.253 1.00 74.19 105 VAL A O 1
ATOM 856 N N . ARG A 1 106 ? -1.970 1.751 -21.478 1.00 69.56 106 ARG A N 1
ATOM 857 C CA . ARG A 1 106 ? -3.367 1.557 -21.062 1.00 69.56 106 ARG A CA 1
ATOM 858 C C . ARG A 1 106 ? -3.394 1.051 -19.622 1.00 69.56 106 ARG A C 1
ATOM 860 O O . ARG A 1 106 ? -2.620 0.167 -19.263 1.00 69.56 106 ARG A O 1
ATOM 867 N N . ARG A 1 107 ? -4.312 1.582 -18.806 1.00 72.25 107 ARG A N 1
ATOM 868 C CA . ARG A 1 107 ? -4.534 1.077 -17.443 1.00 72.25 107 ARG A CA 1
ATOM 869 C C . ARG A 1 107 ? -4.841 -0.415 -17.495 1.00 72.25 107 ARG A C 1
ATOM 871 O O . ARG A 1 107 ? -5.649 -0.848 -18.317 1.00 72.25 107 ARG A O 1
ATOM 878 N N . LEU A 1 108 ? -4.224 -1.173 -16.591 1.00 75.88 108 LEU A N 1
ATOM 879 C CA . LEU A 1 108 ? -4.543 -2.580 -16.421 1.00 75.88 108 LEU A CA 1
ATOM 880 C C . LEU A 1 108 ? -5.987 -2.687 -15.926 1.00 75.88 108 LEU A C 1
ATOM 882 O O . LEU A 1 108 ? -6.308 -2.295 -14.806 1.00 75.88 108 LEU A O 1
ATOM 886 N N . VAL A 1 109 ? -6.853 -3.199 -16.787 1.00 71.88 109 VAL A N 1
ATOM 887 C CA . VAL A 1 109 ? -8.235 -3.537 -16.463 1.00 71.88 109 VAL A CA 1
ATOM 888 C C . VAL A 1 109 ? -8.411 -5.027 -16.692 1.00 71.88 109 VAL A C 1
ATOM 890 O O . VAL A 1 109 ? -7.892 -5.576 -17.665 1.00 71.88 109 VAL A O 1
ATOM 893 N N . SER A 1 110 ? -9.132 -5.693 -15.793 1.00 64.50 110 SER A N 1
ATOM 894 C CA . SER A 1 110 ? -9.559 -7.063 -16.052 1.00 64.50 110 SER A CA 1
ATOM 895 C C . SER A 1 110 ? -10.630 -7.012 -17.137 1.00 64.50 110 SER A C 1
ATOM 897 O O . SER A 1 110 ? -11.763 -6.601 -16.888 1.00 64.50 110 SER A O 1
ATOM 899 N N . VAL A 1 111 ? -10.247 -7.341 -18.371 1.00 62.00 111 VAL A N 1
ATOM 900 C CA . VAL A 1 111 ? -11.194 -7.444 -19.481 1.00 62.00 111 VAL A CA 1
ATOM 901 C C . VAL A 1 111 ? -11.864 -8.806 -19.363 1.00 62.00 111 VAL A C 1
ATOM 903 O O . VAL A 1 111 ? -11.245 -9.837 -19.631 1.00 62.00 111 VAL A O 1
ATOM 906 N N . ARG A 1 112 ? -13.128 -8.817 -18.931 1.00 59.25 112 ARG A N 1
ATOM 907 C CA . ARG A 1 112 ? -13.969 -10.013 -19.034 1.00 59.25 112 ARG A CA 1
ATOM 908 C C . ARG A 1 112 ? -14.103 -10.389 -20.509 1.00 59.25 112 ARG A C 1
ATOM 910 O O . ARG A 1 112 ? -14.329 -9.519 -21.348 1.00 59.25 112 ARG A O 1
ATOM 917 N N . LYS A 1 113 ? -13.971 -11.681 -20.820 1.00 64.31 113 LYS A N 1
ATOM 918 C CA . LYS A 1 113 ? -14.147 -12.202 -22.188 1.00 64.31 113 LYS A CA 1
ATOM 919 C C . LYS A 1 113 ? -15.588 -12.054 -22.685 1.00 64.31 113 LYS A C 1
ATOM 921 O O . LYS A 1 113 ? -15.810 -12.017 -23.889 1.00 64.31 113 LYS A O 1
ATOM 926 N N . ASP A 1 114 ? -16.526 -11.905 -21.756 1.00 66.50 114 ASP A N 1
ATOM 927 C CA . ASP A 1 114 ? -17.957 -12.090 -22.000 1.00 66.50 114 ASP A CA 1
ATOM 928 C C . ASP A 1 114 ? -18.714 -10.755 -22.176 1.00 66.50 114 ASP A C 1
ATOM 930 O O . ASP A 1 114 ? -19.938 -10.734 -22.240 1.00 66.50 114 ASP A O 1
ATOM 934 N N . GLY A 1 115 ? -17.993 -9.629 -22.284 1.00 57.66 115 GLY A N 1
ATOM 935 C CA . GLY A 1 115 ? -18.572 -8.294 -22.485 1.00 57.66 115 GLY A CA 1
ATOM 936 C C . GLY A 1 115 ? -18.963 -7.559 -21.189 1.00 57.66 115 GLY A C 1
ATOM 937 O O . GLY A 1 115 ? -18.739 -8.060 -20.083 1.00 57.66 115 GLY A O 1
ATOM 938 N N . PRO A 1 116 ? -19.470 -6.314 -21.294 1.00 66.75 116 PRO A N 1
ATOM 939 C CA . PRO A 1 116 ? -19.953 -5.554 -20.143 1.00 66.75 116 PRO A CA 1
ATOM 940 C C . PRO A 1 116 ? -21.220 -6.195 -19.562 1.00 66.75 116 PRO A C 1
ATOM 942 O O . PRO A 1 116 ? -22.132 -6.548 -20.304 1.00 66.75 116 PRO A O 1
ATOM 945 N N . VAL A 1 117 ? -21.300 -6.299 -18.231 1.00 67.88 117 VAL A N 1
ATOM 946 C CA . VAL A 1 117 ? -22.537 -6.709 -17.550 1.00 67.88 117 VAL A CA 1
ATOM 947 C C . VAL A 1 117 ? -23.498 -5.525 -17.581 1.00 67.88 117 VAL A C 1
ATOM 949 O O . VAL A 1 117 ? -23.332 -4.570 -16.822 1.00 67.88 117 VAL A O 1
ATOM 952 N N . LEU A 1 118 ? -24.481 -5.568 -18.477 1.00 62.22 118 LEU A N 1
ATOM 953 C CA . LEU A 1 118 ? -25.695 -4.782 -18.308 1.00 62.22 118 LEU A CA 1
ATOM 954 C C . LEU A 1 118 ? -26.556 -5.516 -17.285 1.00 62.22 118 LEU A C 1
ATOM 956 O O . LEU A 1 118 ? -27.131 -6.546 -17.612 1.00 62.22 118 LEU A O 1
ATOM 960 N N . LEU A 1 119 ? -26.616 -4.996 -16.059 1.00 65.88 119 LEU A N 1
ATOM 961 C CA . LEU A 1 119 ? -27.632 -5.422 -15.102 1.00 65.88 119 LEU A CA 1
ATOM 962 C C . LEU A 1 119 ? -28.973 -4.882 -15.601 1.00 65.88 119 LEU A C 1
ATOM 964 O O . LEU A 1 119 ? -29.171 -3.666 -15.673 1.00 65.88 119 LEU A O 1
ATOM 968 N N . THR A 1 120 ? -29.858 -5.779 -16.010 1.00 67.69 120 THR A N 1
ATOM 969 C CA . THR A 1 120 ? -31.242 -5.453 -16.342 1.00 67.69 120 THR A CA 1
ATOM 970 C C . THR A 1 120 ? -32.082 -5.398 -15.065 1.00 67.69 120 THR A C 1
ATOM 972 O O . THR A 1 120 ? -31.672 -5.869 -14.007 1.00 67.69 120 THR A O 1
ATOM 975 N N . HIS A 1 121 ? -33.272 -4.799 -15.133 1.00 60.72 121 HIS A N 1
ATOM 976 C CA . HIS A 1 121 ? -34.184 -4.740 -13.983 1.00 60.72 121 HIS A CA 1
ATOM 977 C C . HIS A 1 121 ? -34.683 -6.140 -13.554 1.00 60.72 121 HIS A C 1
ATOM 979 O O . HIS A 1 121 ? -35.148 -6.300 -12.429 1.00 60.72 121 HIS A O 1
ATOM 985 N N . GLU A 1 122 ? -34.558 -7.133 -14.442 1.00 63.69 122 GLU A N 1
ATOM 986 C CA . GLU A 1 122 ? -34.843 -8.555 -14.212 1.00 63.69 122 GLU A CA 1
ATOM 987 C C . GLU A 1 122 ? -33.701 -9.246 -13.443 1.00 63.69 122 GLU A C 1
ATOM 989 O O . GLU A 1 122 ? -33.970 -10.073 -12.585 1.00 63.69 122 GLU A O 1
ATOM 994 N N . ASP A 1 123 ? -32.439 -8.832 -13.627 1.00 63.19 123 ASP A N 1
ATOM 995 C CA . ASP A 1 123 ? -31.306 -9.300 -12.799 1.00 63.19 123 ASP A CA 1
ATOM 996 C C . ASP A 1 123 ? -31.345 -8.742 -11.362 1.00 63.19 123 ASP A C 1
ATOM 998 O O . ASP A 1 123 ? -30.598 -9.179 -10.487 1.00 63.19 123 ASP A O 1
ATOM 1002 N N . LEU A 1 124 ? -32.179 -7.724 -11.129 1.00 61.38 124 LEU A N 1
ATOM 1003 C CA . LEU A 1 124 ? -32.380 -7.064 -9.838 1.00 61.38 124 LEU A CA 1
ATOM 1004 C C . LEU A 1 124 ? -33.664 -7.524 -9.132 1.00 61.38 124 LEU A C 1
ATOM 1006 O O . LEU A 1 124 ? -33.972 -6.994 -8.064 1.00 61.38 124 LEU A O 1
ATOM 1010 N N . SER A 1 125 ? -34.437 -8.449 -9.716 1.00 60.81 125 SER A N 1
ATOM 1011 C CA . SER A 1 125 ? -35.687 -8.900 -9.106 1.00 60.81 125 SER A CA 1
ATOM 1012 C C . SER A 1 125 ? -35.411 -9.806 -7.907 1.00 60.81 125 SER A C 1
ATOM 1014 O O . SER A 1 125 ? -34.910 -10.905 -8.103 1.00 60.81 125 SER A O 1
ATOM 1016 N N . ASP A 1 126 ? -35.735 -9.301 -6.710 1.00 58.38 126 ASP A N 1
ATOM 1017 C CA . ASP A 1 126 ? -36.202 -9.909 -5.444 1.00 58.38 126 ASP A CA 1
ATOM 1018 C C . ASP A 1 126 ? -35.762 -11.325 -4.995 1.00 58.38 126 ASP A C 1
ATOM 1020 O O . ASP A 1 126 ? -36.222 -11.797 -3.957 1.00 58.38 126 ASP A O 1
ATOM 1024 N N . GLU A 1 127 ? -34.843 -12.005 -5.671 1.00 59.75 127 GLU A N 1
ATOM 1025 C CA . GLU A 1 127 ? -34.229 -13.243 -5.194 1.00 59.75 127 GLU A CA 1
ATOM 1026 C C . GLU A 1 127 ? -33.060 -12.893 -4.271 1.00 59.75 127 GLU A C 1
ATOM 1028 O O . GLU A 1 127 ? -31.881 -13.001 -4.609 1.00 59.75 127 GLU A O 1
ATOM 1033 N N . THR A 1 128 ? -33.379 -12.435 -3.062 1.00 62.50 128 THR A N 1
ATOM 1034 C CA . THR A 1 128 ? -32.426 -12.580 -1.960 1.00 62.50 128 THR A CA 1
ATOM 1035 C C . THR A 1 128 ? -32.257 -14.070 -1.688 1.00 62.50 128 THR A C 1
ATOM 1037 O O . THR A 1 128 ? -33.268 -14.765 -1.580 1.00 62.50 128 THR A O 1
ATOM 1040 N N . GLU A 1 129 ? -31.012 -14.548 -1.563 1.00 65.62 129 GLU A N 1
ATOM 1041 C CA . GLU A 1 129 ? -30.726 -15.920 -1.120 1.00 65.62 129 GLU A CA 1
ATOM 1042 C C . GLU A 1 129 ? -31.648 -16.296 0.052 1.00 65.62 129 GLU A C 1
ATOM 1044 O O . GLU A 1 129 ? -31.801 -15.517 1.001 1.00 65.62 129 GLU A O 1
ATOM 1049 N N . GLU A 1 130 ? -32.287 -17.469 -0.026 1.00 71.88 130 GLU A N 1
ATOM 1050 C CA . GLU A 1 130 ? -33.158 -17.948 1.046 1.00 71.88 130 GLU A CA 1
ATOM 1051 C C . GLU A 1 130 ? -32.390 -17.963 2.382 1.00 71.88 130 GLU A C 1
ATOM 1053 O O . GLU A 1 130 ? -31.193 -18.280 2.398 1.00 71.88 130 GLU A O 1
ATOM 1058 N N . PRO A 1 131 ? -33.039 -17.630 3.517 1.00 67.56 131 PRO A N 1
ATOM 1059 C CA . PRO A 1 131 ? -32.393 -17.647 4.823 1.00 67.56 131 PRO A CA 1
ATOM 1060 C C . PRO A 1 131 ? -31.801 -19.031 5.092 1.00 67.56 131 PRO A C 1
ATOM 1062 O O . PRO A 1 131 ? -32.509 -20.006 5.324 1.00 67.56 131 PRO A O 1
ATOM 1065 N N . CYS A 1 132 ? -30.482 -19.116 5.013 1.00 66.62 132 CYS A N 1
ATOM 1066 C CA . CYS A 1 132 ? -29.778 -20.383 5.048 1.00 66.62 132 CYS A CA 1
ATOM 1067 C C . CYS A 1 132 ? -29.752 -20.928 6.496 1.00 66.62 132 CYS A C 1
ATOM 1069 O O . CYS A 1 132 ? -29.555 -20.165 7.440 1.00 66.62 132 CYS A O 1
ATOM 1071 N N . GLU A 1 133 ? -29.944 -22.240 6.690 1.00 76.81 133 GLU A N 1
ATOM 1072 C CA . GLU A 1 133 ? -30.143 -22.883 8.013 1.00 76.81 133 GLU A CA 1
ATOM 1073 C C . GLU A 1 133 ? -28.904 -22.885 8.936 1.00 76.81 133 GLU A C 1
ATOM 1075 O O . GLU A 1 133 ? -28.951 -23.365 10.071 1.00 76.81 133 GLU A O 1
ATOM 1080 N N . TRP A 1 134 ? -27.767 -22.377 8.465 1.00 79.94 134 TRP A N 1
ATOM 1081 C CA . TRP A 1 134 ? -26.544 -22.305 9.257 1.00 79.94 134 TRP A CA 1
ATOM 1082 C C . TRP A 1 134 ? -26.627 -21.207 10.325 1.00 79.94 134 TRP A C 1
ATOM 1084 O O . TRP A 1 134 ? -27.108 -20.100 10.083 1.00 79.94 134 TRP A O 1
ATOM 1094 N N . ASP A 1 135 ? -26.101 -21.494 11.523 1.00 77.75 135 ASP A N 1
ATOM 1095 C CA . ASP A 1 135 ? -25.940 -20.477 12.568 1.00 77.75 135 ASP A CA 1
ATOM 1096 C C . ASP A 1 135 ? -24.884 -19.457 12.115 1.00 77.75 135 ASP A C 1
ATOM 1098 O O . ASP A 1 135 ? -23.682 -19.635 12.338 1.00 77.75 135 ASP A O 1
ATOM 1102 N N . ALA A 1 136 ? -25.336 -18.360 11.501 1.00 76.81 136 ALA A N 1
ATOM 1103 C CA . ALA A 1 136 ? -24.497 -17.229 11.101 1.00 76.81 136 ALA A CA 1
ATOM 1104 C C . ALA A 1 136 ? -23.702 -16.631 12.282 1.00 76.81 136 ALA A C 1
ATOM 1106 O O . ALA A 1 136 ? -22.679 -15.970 12.091 1.00 76.81 136 ALA A O 1
ATOM 1107 N N . LEU A 1 137 ? -24.139 -16.889 13.520 1.00 79.50 137 LEU A N 1
ATOM 1108 C CA . LEU A 1 137 ? -23.487 -16.465 14.757 1.00 79.50 137 LEU A CA 1
ATOM 1109 C C . LEU A 1 137 ? -22.699 -17.600 15.433 1.00 79.50 137 LEU A C 1
ATOM 1111 O O . LEU A 1 137 ? -22.225 -17.432 16.560 1.00 79.50 137 LEU A O 1
ATOM 1115 N N . GLY A 1 138 ? -22.537 -18.753 14.783 1.00 78.25 138 GLY A N 1
ATOM 1116 C CA . GLY A 1 138 ? -21.848 -19.921 15.338 1.00 78.25 138 GLY A CA 1
ATOM 1117 C C . GLY A 1 138 ? -20.338 -19.719 15.494 1.00 78.25 138 GLY A C 1
ATOM 1118 O O . GLY A 1 138 ? -19.710 -20.333 16.353 1.00 78.25 138 GLY A O 1
ATOM 1119 N N . LEU A 1 139 ? -19.751 -18.814 14.704 1.00 83.62 139 LEU A N 1
ATOM 1120 C CA . LEU A 1 139 ? -18.308 -18.539 14.695 1.00 83.62 139 LEU A CA 1
ATOM 1121 C C . LEU A 1 139 ? -17.890 -17.367 15.596 1.00 83.62 139 LEU A C 1
ATOM 1123 O O . LEU A 1 139 ? -16.698 -17.188 15.861 1.00 83.62 139 LEU A O 1
ATOM 1127 N N . THR A 1 140 ? -18.837 -16.552 16.074 1.00 84.00 140 THR A N 1
ATOM 1128 C CA . THR A 1 140 ? -18.515 -15.397 16.924 1.00 84.00 140 THR A CA 1
ATOM 1129 C C . THR A 1 140 ? -18.492 -15.772 18.402 1.00 84.00 140 THR A C 1
ATOM 1131 O O . THR A 1 140 ? -19.373 -16.457 18.914 1.00 84.00 140 THR A O 1
ATOM 1134 N N . LYS A 1 141 ? -17.486 -15.263 19.120 1.00 82.19 141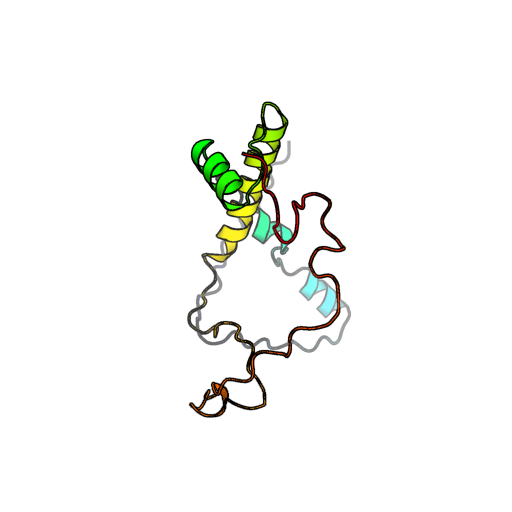 LYS A N 1
ATOM 1135 C CA . LYS A 1 141 ? -17.407 -15.361 20.587 1.00 82.19 141 LYS A CA 1
ATOM 1136 C C . LYS A 1 141 ? -18.187 -14.254 21.303 1.00 82.19 141 LYS A C 1
ATOM 1138 O O . LYS A 1 141 ? -18.438 -14.376 22.495 1.00 82.19 141 LYS A O 1
ATOM 1143 N N . ASN A 1 142 ? -18.555 -13.186 20.592 1.00 83.81 142 ASN A N 1
ATOM 1144 C CA . ASN A 1 142 ? -19.251 -12.029 21.151 1.00 83.81 142 ASN A CA 1
ATOM 1145 C C . ASN A 1 142 ? -20.650 -11.929 20.529 1.00 83.81 142 ASN A C 1
ATOM 1147 O O . ASN A 1 142 ? -20.837 -11.247 19.515 1.00 83.81 142 ASN A O 1
ATOM 1151 N N . LYS A 1 143 ? -21.614 -12.632 21.131 1.00 86.62 143 LYS A N 1
ATOM 1152 C CA . LYS A 1 143 ? -23.034 -12.550 20.780 1.00 86.62 143 LYS A CA 1
ATOM 1153 C C . LYS A 1 143 ? -23.914 -12.428 22.016 1.00 86.62 143 LYS A C 1
ATOM 1155 O O . LYS A 1 143 ? -23.591 -12.988 23.060 1.00 86.62 143 LYS A O 1
ATOM 1160 N N . GLU A 1 144 ? -25.026 -11.723 21.868 1.00 84.44 144 GLU A N 1
ATOM 1161 C CA . GLU A 1 144 ? -26.103 -11.644 22.853 1.00 84.44 144 GLU A CA 1
ATOM 1162 C C . GLU A 1 144 ? -27.415 -11.895 22.110 1.00 84.44 144 GLU A C 1
ATOM 1164 O O . GLU A 1 144 ? -27.821 -11.117 21.245 1.00 84.44 144 GLU A O 1
ATOM 1169 N N . GLY A 1 145 ? -28.019 -13.061 22.357 1.00 82.88 145 GLY A N 1
ATOM 1170 C CA . GLY A 1 145 ? -29.117 -13.566 21.535 1.00 82.88 145 GLY A CA 1
ATOM 1171 C C . GLY A 1 145 ? -28.716 -13.683 20.060 1.00 82.88 145 GLY A C 1
ATOM 1172 O O . GLY A 1 145 ? -27.751 -14.373 19.725 1.00 82.88 145 GLY A O 1
ATOM 1173 N N . HIS A 1 146 ? -29.449 -12.979 19.196 1.00 83.12 146 HIS A N 1
ATOM 1174 C CA . HIS A 1 146 ? -29.243 -12.952 17.744 1.00 83.12 146 HIS A CA 1
ATOM 1175 C C . HIS A 1 146 ? -28.424 -11.744 17.256 1.00 83.12 146 HIS A C 1
ATOM 1177 O O . HIS A 1 146 ? -28.471 -11.398 16.078 1.00 83.12 146 HIS A O 1
ATOM 1183 N N . PHE A 1 147 ? -27.670 -11.092 18.145 1.00 83.56 147 PHE A N 1
ATOM 1184 C CA . PHE A 1 147 ? -26.908 -9.889 17.814 1.00 83.56 147 PHE A CA 1
ATOM 1185 C C . PHE A 1 147 ? -25.406 -10.091 17.997 1.00 83.56 147 PHE A C 1
ATOM 1187 O O . PHE A 1 147 ? -24.955 -10.687 18.978 1.00 83.56 147 PHE A O 1
ATOM 1194 N N . PHE A 1 148 ? -24.620 -9.527 17.077 1.00 87.50 148 PHE A N 1
ATOM 1195 C CA . PHE A 1 148 ? -23.191 -9.313 17.291 1.00 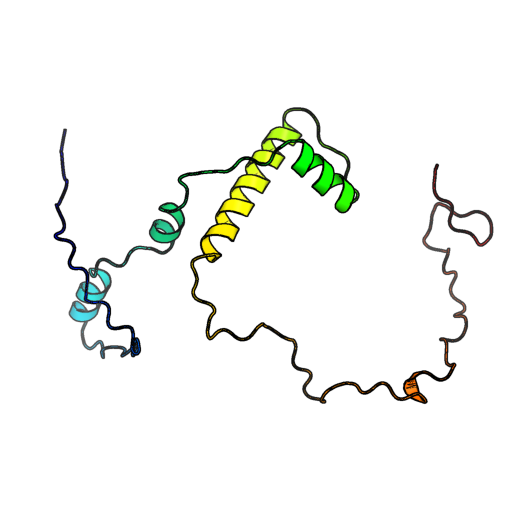87.50 148 PHE A CA 1
ATOM 1196 C C . PHE A 1 148 ? -22.990 -8.210 18.328 1.00 87.50 148 PHE A C 1
ATOM 1198 O O . PHE A 1 148 ? -23.529 -7.112 18.187 1.00 87.50 148 PHE A O 1
ATOM 1205 N N . VAL A 1 149 ? -22.171 -8.482 19.343 1.00 87.88 149 VAL A N 1
ATOM 1206 C CA . VAL A 1 149 ? -21.871 -7.503 20.392 1.00 87.88 149 VAL A CA 1
ATOM 1207 C C . VAL A 1 149 ? -20.467 -6.952 20.199 1.00 87.88 149 VAL A C 1
ATOM 1209 O O . VAL A 1 149 ? -19.476 -7.686 20.212 1.00 87.88 149 VAL A O 1
ATOM 1212 N N . LEU A 1 150 ? -20.376 -5.633 20.051 1.00 85.19 150 LEU A N 1
ATOM 1213 C CA . LEU A 1 150 ? -19.116 -4.900 20.036 1.00 85.19 150 LEU A CA 1
ATOM 1214 C C . LEU A 1 150 ? -18.867 -4.303 21.422 1.00 85.19 150 LEU A C 1
ATOM 1216 O O . LEU A 1 150 ? -19.771 -3.746 22.044 1.00 85.19 150 LEU A O 1
ATOM 1220 N N . LYS A 1 151 ? -17.629 -4.409 21.911 1.00 83.38 151 LYS A N 1
ATOM 1221 C CA . LYS A 1 151 ? -17.225 -3.697 23.128 1.00 83.38 151 LYS A CA 1
ATOM 1222 C C . LYS A 1 151 ? -17.208 -2.196 22.831 1.00 83.38 151 LYS A C 1
ATOM 1224 O O . LYS A 1 151 ? -16.690 -1.798 21.788 1.00 83.38 151 LYS A O 1
ATOM 1229 N N . LYS A 1 152 ? -17.791 -1.410 23.739 1.00 72.62 152 LYS A N 1
ATOM 1230 C CA . LYS A 1 152 ? -17.660 0.052 23.741 1.00 72.62 152 LYS A CA 1
ATOM 1231 C C . LYS A 1 152 ? -16.212 0.471 23.966 1.00 72.62 152 LYS A C 1
ATOM 1233 O O . LYS A 1 152 ? -15.510 -0.244 24.719 1.00 72.62 152 LYS A O 1
#